Protein AF-A0A3D5B367-F1 (afdb_monomer_lite)

Structure (mmCIF, N/CA/C/O backbone):
data_AF-A0A3D5B367-F1
#
_entry.id   AF-A0A3D5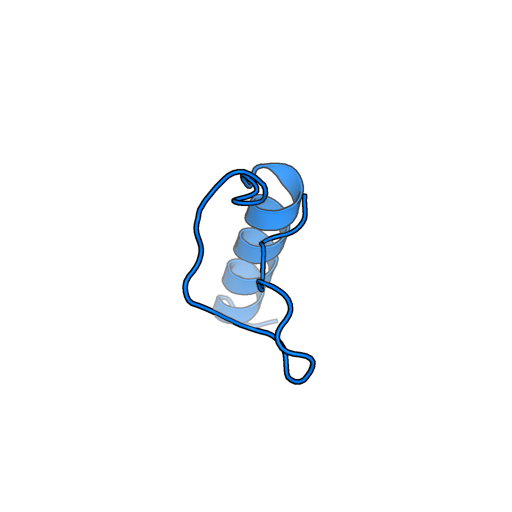B367-F1
#
loop_
_atom_site.group_PDB
_atom_site.id
_atom_site.type_symbol
_atom_site.label_atom_id
_atom_site.label_alt_id
_atom_site.label_comp_id
_atom_site.label_asym_id
_atom_site.label_entity_id
_atom_site.label_seq_id
_atom_site.pdbx_PDB_ins_code
_atom_site.Cartn_x
_atom_site.Cartn_y
_atom_site.Cartn_z
_atom_site.occupancy
_atom_site.B_iso_or_equiv
_atom_site.auth_seq_id
_atom_site.auth_comp_id
_atom_site.auth_asym_id
_atom_site.auth_atom_id
_atom_site.pdbx_PDB_model_num
ATOM 1 N N . MET A 1 1 ? -19.390 -2.143 14.857 1.00 74.00 1 MET A N 1
ATOM 2 C CA . MET A 1 1 ? -17.946 -1.984 14.596 1.00 74.00 1 MET A CA 1
ATOM 3 C C . MET A 1 1 ? -17.231 -2.038 15.918 1.00 74.00 1 MET A C 1
ATOM 5 O O . MET A 1 1 ? -17.632 -1.328 16.834 1.00 74.00 1 MET A O 1
ATOM 9 N N . SER A 1 2 ? -16.238 -2.907 16.018 1.00 96.69 2 SER A N 1
ATOM 10 C CA . SER A 1 2 ? -15.292 -2.907 17.124 1.00 96.69 2 SER A CA 1
ATOM 11 C C . SER A 1 2 ? -14.393 -1.668 17.058 1.00 96.69 2 SER A C 1
ATOM 13 O O . SER A 1 2 ? -14.296 -1.006 16.023 1.00 96.69 2 SER A O 1
ATOM 15 N N . LEU A 1 3 ? -13.704 -1.370 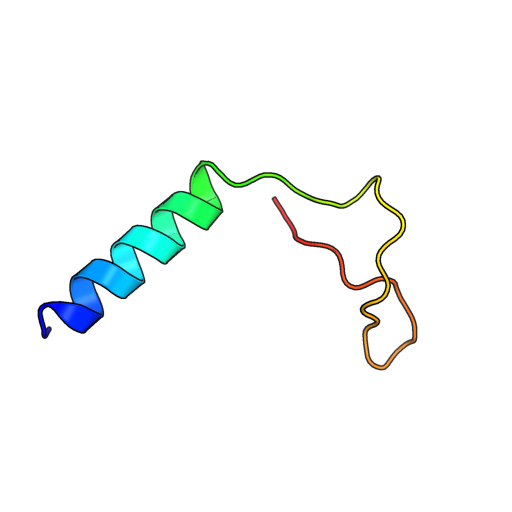18.160 1.00 98.00 3 LEU A N 1
ATOM 16 C CA . LEU A 1 3 ? -12.668 -0.336 18.185 1.00 98.00 3 LEU A CA 1
ATOM 17 C C . LEU A 1 3 ? -11.543 -0.637 17.177 1.00 98.00 3 LEU A C 1
ATOM 19 O O . LEU A 1 3 ? -11.027 0.273 16.537 1.00 98.00 3 LEU A O 1
ATOM 23 N N . ALA A 1 4 ? -11.199 -1.915 16.992 1.00 98.31 4 ALA A N 1
ATOM 24 C CA . ALA A 1 4 ? -10.188 -2.326 16.023 1.00 98.31 4 ALA A CA 1
ATOM 25 C C . ALA A 1 4 ? -10.611 -1.999 14.581 1.00 98.31 4 ALA A C 1
ATOM 27 O O . ALA A 1 4 ? -9.793 -1.503 13.809 1.00 98.31 4 ALA A O 1
ATOM 28 N N . ASP A 1 5 ? -11.890 -2.202 14.242 1.00 98.31 5 ASP A N 1
ATOM 29 C CA . ASP A 1 5 ? -12.417 -1.862 12.914 1.00 98.31 5 ASP A CA 1
ATOM 30 C C . ASP A 1 5 ? -12.309 -0.357 12.644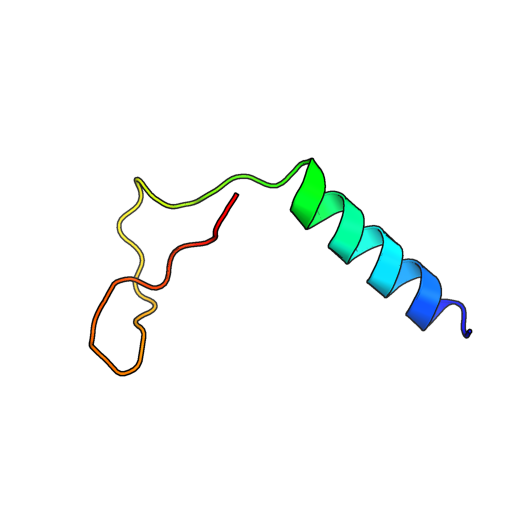 1.00 98.31 5 ASP A C 1
ATOM 32 O O . ASP A 1 5 ? -11.919 0.053 11.553 1.00 98.31 5 ASP A O 1
ATOM 36 N N . GLN A 1 6 ? -12.632 0.469 13.644 1.00 98.31 6 GLN A N 1
ATOM 37 C CA . GLN A 1 6 ? -12.556 1.927 13.528 1.00 98.31 6 GLN A CA 1
ATOM 38 C C . GLN A 1 6 ? -11.120 2.386 13.273 1.00 98.31 6 GLN A C 1
ATOM 40 O O . GLN A 1 6 ? -10.873 3.079 12.289 1.00 98.31 6 GLN A O 1
ATOM 45 N N . ILE A 1 7 ? -10.173 1.918 14.092 1.00 98.44 7 ILE A N 1
ATOM 46 C CA . ILE A 1 7 ? -8.750 2.254 13.957 1.00 98.44 7 ILE A CA 1
ATOM 47 C C . ILE A 1 7 ? -8.213 1.818 12.589 1.00 98.44 7 ILE A C 1
ATOM 49 O O . ILE A 1 7 ? -7.502 2.572 11.928 1.00 98.44 7 ILE A O 1
ATOM 53 N N . PHE A 1 8 ? -8.562 0.612 12.133 1.00 98.31 8 PHE A N 1
ATOM 54 C CA . PHE A 1 8 ? -8.126 0.125 10.827 1.00 98.31 8 PHE A CA 1
ATOM 55 C C . PHE A 1 8 ? -8.642 1.012 9.688 1.00 98.31 8 PHE A C 1
ATOM 57 O O . PHE A 1 8 ? -7.869 1.421 8.822 1.00 98.31 8 PHE A O 1
ATOM 64 N N . ILE A 1 9 ? -9.934 1.350 9.708 1.00 98.31 9 ILE A N 1
ATOM 65 C CA . ILE A 1 9 ? -10.555 2.194 8.681 1.00 98.31 9 ILE A CA 1
ATOM 66 C C . ILE A 1 9 ? -9.939 3.596 8.673 1.00 98.31 9 ILE A C 1
ATOM 68 O O . ILE A 1 9 ? -9.684 4.140 7.598 1.00 98.31 9 ILE A O 1
ATOM 72 N N . GLU A 1 10 ? -9.712 4.189 9.843 1.00 98.50 10 GLU A N 1
ATOM 73 C CA . GLU A 1 10 ? -9.101 5.515 9.965 1.00 98.50 10 GLU A CA 1
ATOM 74 C C . GLU A 1 10 ? -7.676 5.529 9.410 1.00 98.50 10 GLU A C 1
ATOM 76 O O . GLU A 1 10 ? -7.357 6.388 8.590 1.00 98.50 10 GLU A O 1
ATOM 81 N N . ASN A 1 11 ? -6.865 4.524 9.745 1.00 98.06 11 ASN A N 1
ATOM 82 C CA . ASN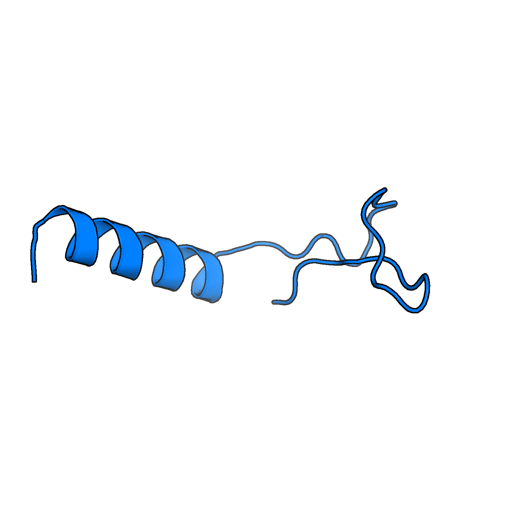 A 1 11 ? -5.508 4.393 9.215 1.00 98.06 11 ASN A CA 1
ATOM 83 C C . ASN A 1 11 ? -5.490 4.256 7.687 1.00 98.06 11 ASN A C 1
ATOM 85 O O . ASN A 1 11 ? -4.700 4.914 7.014 1.00 98.06 11 ASN A O 1
ATOM 89 N N . VAL A 1 12 ? -6.373 3.428 7.116 1.00 97.25 12 VAL A N 1
ATOM 90 C CA . VAL A 1 12 ? -6.457 3.264 5.654 1.00 97.25 12 VAL A CA 1
ATOM 91 C C . VAL A 1 12 ? -6.848 4.582 4.984 1.00 97.25 12 VAL A C 1
ATOM 93 O O . VAL A 1 12 ? -6.242 4.961 3.984 1.00 97.25 12 VAL A O 1
ATOM 96 N N . LYS A 1 13 ? -7.826 5.309 5.537 1.00 97.69 13 LYS A N 1
ATOM 97 C CA . LYS A 1 13 ? -8.231 6.620 5.004 1.00 97.69 13 LYS A CA 1
ATOM 98 C C . LYS A 1 13 ? -7.091 7.634 5.045 1.00 97.69 13 LYS A C 1
ATOM 100 O O . LYS A 1 13 ? -6.933 8.391 4.086 1.00 97.69 13 LYS A O 1
ATOM 105 N N . ASP A 1 14 ? -6.309 7.642 6.120 1.00 97.88 14 ASP A N 1
ATOM 106 C CA . ASP A 1 14 ? -5.164 8.539 6.250 1.00 97.88 14 ASP A CA 1
ATOM 107 C C . ASP A 1 14 ? -4.074 8.215 5.221 1.00 97.88 14 ASP A C 1
ATOM 109 O O . ASP A 1 14 ? -3.635 9.107 4.500 1.00 97.88 14 ASP A O 1
ATOM 113 N N . ILE A 1 15 ? -3.725 6.935 5.041 1.00 96.69 15 ILE A N 1
ATOM 114 C CA . ILE A 1 15 ? -2.750 6.501 4.025 1.00 96.69 15 ILE A CA 1
ATOM 115 C C . ILE A 1 15 ? -3.197 6.910 2.616 1.00 96.69 15 ILE A C 1
ATOM 117 O O . ILE A 1 15 ? -2.391 7.420 1.844 1.00 96.69 15 ILE A O 1
ATOM 121 N N . LEU A 1 16 ? -4.477 6.732 2.278 1.00 95.06 16 LEU A N 1
ATOM 122 C CA . LEU A 1 16 ? -4.995 7.099 0.955 1.00 95.06 16 LEU A CA 1
ATOM 123 C C . LEU A 1 16 ? -5.016 8.619 0.724 1.00 95.06 16 LEU A C 1
ATOM 125 O O . LEU A 1 16 ? -4.868 9.065 -0.408 1.00 95.06 16 LEU A O 1
ATOM 129 N N . THR A 1 17 ? -5.194 9.418 1.778 1.00 96.38 17 THR A N 1
ATOM 130 C CA . THR A 1 17 ? -5.280 10.885 1.665 1.00 96.38 17 THR A CA 1
ATOM 131 C C . THR A 1 17 ? -3.897 11.538 1.709 1.00 96.38 17 THR A C 1
ATOM 133 O O . THR A 1 17 ? -3.570 12.405 0.898 1.00 96.38 17 THR A O 1
ATOM 136 N N . ASN A 1 18 ? -3.072 11.112 2.663 1.00 96.38 18 ASN A N 1
ATOM 137 C CA . ASN A 1 18 ? -1.833 11.775 3.060 1.00 96.38 18 ASN A CA 1
ATOM 138 C C . ASN A 1 18 ? -0.575 10.954 2.742 1.00 96.38 18 ASN A C 1
ATOM 140 O O . ASN A 1 18 ? 0.535 11.457 2.913 1.00 96.38 18 ASN A O 1
ATOM 144 N N . GLY A 1 19 ? -0.724 9.723 2.246 1.00 93.81 19 GLY A N 1
ATOM 145 C CA . GLY A 1 19 ? 0.390 8.854 1.881 1.00 93.81 19 GLY A CA 1
ATOM 146 C C . GLY A 1 19 ? 1.287 9.425 0.782 1.00 93.81 19 GLY A C 1
ATOM 147 O O . GLY A 1 19 ? 0.974 10.418 0.114 1.00 93.81 19 GLY A O 1
ATOM 148 N N . VAL A 1 20 ? 2.436 8.781 0.594 1.00 94.81 20 VAL A N 1
ATOM 149 C CA . VAL A 1 20 ? 3.444 9.135 -0.411 1.00 94.81 20 VAL A CA 1
ATOM 150 C C . VAL A 1 20 ? 3.673 7.920 -1.298 1.00 94.81 20 VAL A C 1
ATOM 152 O O . VAL A 1 20 ? 3.776 6.805 -0.794 1.00 94.81 20 VAL A O 1
ATOM 155 N N . SER A 1 21 ? 3.736 8.149 -2.609 1.00 94.44 21 SER A N 1
ATOM 156 C CA . SER A 1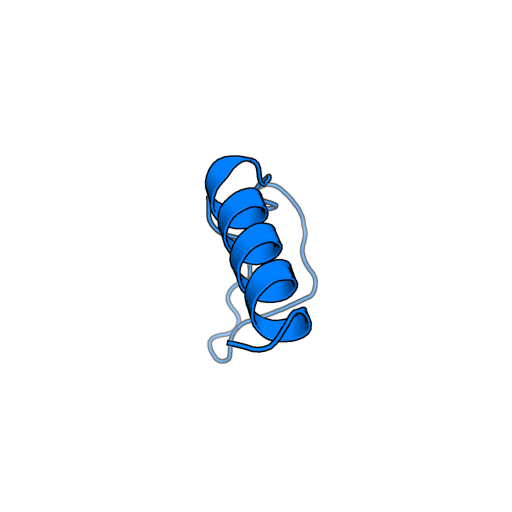 21 ? 4.044 7.105 -3.583 1.00 94.44 21 SER A CA 1
ATOM 157 C C . SER A 1 21 ? 5.552 6.873 -3.676 1.00 94.44 21 SER A C 1
ATOM 159 O O . SER A 1 21 ? 6.349 7.807 -3.588 1.00 94.44 21 SER A O 1
ATOM 161 N N . ASP A 1 22 ? 5.931 5.621 -3.900 1.00 94.69 22 ASP A N 1
ATOM 162 C CA . ASP A 1 22 ? 7.295 5.187 -4.203 1.00 94.69 22 ASP A CA 1
ATOM 163 C C . ASP A 1 22 ? 7.569 5.051 -5.718 1.00 94.69 22 ASP A C 1
ATOM 165 O O . ASP A 1 22 ? 8.553 4.412 -6.091 1.00 94.69 22 ASP A O 1
ATOM 169 N N . ALA A 1 23 ? 6.728 5.627 -6.592 1.00 93.25 23 ALA A N 1
ATOM 170 C CA . ALA A 1 23 ? 6.793 5.466 -8.054 1.00 93.25 23 ALA A CA 1
ATOM 171 C C . ALA A 1 23 ? 8.177 5.753 -8.674 1.00 93.25 23 ALA A C 1
ATOM 173 O O . ALA A 1 23 ? 8.556 5.120 -9.656 1.00 93.25 23 ALA A O 1
ATOM 174 N N . ASP A 1 24 ? 8.952 6.662 -8.079 1.00 92.38 24 ASP A N 1
ATOM 175 C CA . ASP A 1 24 ? 10.284 7.050 -8.566 1.00 92.38 24 ASP A CA 1
ATOM 176 C C . ASP A 1 24 ? 11.439 6.263 -7.912 1.00 92.38 24 ASP A C 1
ATOM 178 O O . ASP A 1 24 ? 12.616 6.581 -8.100 1.00 92.38 24 ASP A O 1
ATOM 182 N N . MET A 1 25 ? 11.137 5.237 -7.111 1.00 94.56 25 MET A N 1
ATOM 183 C CA . MET A 1 25 ? 12.131 4.457 -6.369 1.00 94.56 25 MET A CA 1
ATOM 184 C C . MET A 1 25 ? 12.418 3.104 -7.025 1.00 94.56 25 MET A C 1
ATOM 186 O O . MET A 1 25 ? 11.561 2.483 -7.641 1.00 94.56 25 MET A O 1
ATOM 190 N N . GLN A 1 26 ? 13.624 2.561 -6.844 1.00 95.06 26 GLN A N 1
ATOM 191 C CA . GLN A 1 26 ? 13.898 1.184 -7.268 1.00 95.06 26 GLN A CA 1
ATOM 192 C C . GLN A 1 26 ? 13.352 0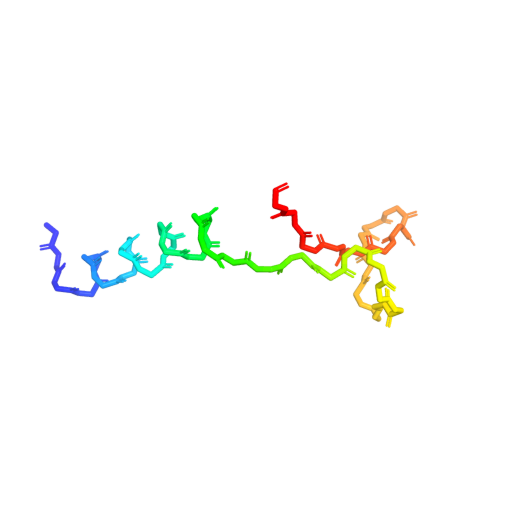.179 -6.246 1.00 95.06 26 GLN A C 1
ATOM 194 O O . GLN A 1 26 ? 14.021 -0.163 -5.269 1.00 95.06 26 GLN A O 1
ATOM 199 N N . VAL A 1 27 ? 12.129 -0.306 -6.479 1.00 95.94 27 VAL A N 1
ATOM 200 C CA . VAL A 1 27 ? 11.453 -1.260 -5.590 1.00 95.94 27 VAL A CA 1
ATOM 201 C C . VAL A 1 27 ? 11.763 -2.718 -5.964 1.00 95.94 27 VAL A C 1
ATOM 203 O O . VAL A 1 27 ? 11.858 -3.095 -7.135 1.00 95.94 27 VAL A O 1
ATOM 206 N N . ARG A 1 28 ? 11.948 -3.561 -4.938 1.00 97.44 28 ARG A N 1
ATOM 207 C CA . ARG A 1 28 ? 12.143 -5.015 -5.099 1.00 97.44 28 ARG A CA 1
ATOM 208 C C . ARG A 1 28 ? 10.846 -5.782 -5.390 1.00 97.44 28 ARG A C 1
ATOM 210 O O . ARG A 1 28 ? 10.927 -6.715 -6.184 1.00 97.44 28 ARG A O 1
ATOM 217 N N . PRO A 1 29 ? 9.695 -5.455 -4.765 1.00 96.94 29 PRO A N 1
ATOM 218 C CA . PRO A 1 29 ? 8.425 -6.111 -5.061 1.00 96.94 29 PRO A CA 1
ATOM 219 C C . PRO A 1 29 ? 8.042 -6.012 -6.540 1.00 96.94 29 PRO A C 1
ATOM 221 O O . PRO A 1 29 ? 8.272 -4.990 -7.190 1.00 96.94 29 PRO A O 1
ATOM 224 N N . ARG A 1 30 ? 7.458 -7.093 -7.057 1.00 96.75 30 ARG A N 1
ATOM 225 C CA . ARG A 1 30 ? 7.019 -7.235 -8.447 1.00 96.75 30 ARG A CA 1
ATOM 226 C C . ARG A 1 30 ? 5.623 -7.842 -8.490 1.00 96.75 30 ARG A C 1
ATOM 228 O O . ARG A 1 30 ? 5.305 -8.667 -7.636 1.00 96.75 30 ARG A O 1
ATOM 235 N N . TRP A 1 31 ? 4.828 -7.436 -9.473 1.00 96.31 31 TRP A N 1
ATOM 236 C CA . TRP A 1 31 ? 3.579 -8.107 -9.830 1.00 96.31 31 TRP A CA 1
ATOM 237 C C . TRP A 1 31 ? 3.862 -9.417 -10.575 1.00 96.31 31 TRP A C 1
ATOM 239 O O . TRP A 1 31 ? 4.992 -9.664 -11.001 1.00 96.31 31 TRP A O 1
ATOM 249 N N . ASP A 1 32 ? 2.833 -10.245 -10.759 1.00 97.94 32 ASP A N 1
ATOM 250 C CA . ASP A 1 32 ? 2.947 -11.535 -11.456 1.00 97.94 32 ASP A CA 1
ATOM 251 C C . ASP A 1 32 ? 3.427 -11.390 -12.915 1.00 97.94 32 ASP A C 1
ATOM 253 O O . ASP A 1 32 ? 4.006 -12.319 -13.477 1.00 97.94 32 ASP A O 1
ATOM 257 N N . ASP A 1 33 ? 3.239 -10.213 -13.520 1.00 96.94 33 ASP A N 1
ATOM 258 C CA . ASP A 1 33 ? 3.730 -9.858 -14.857 1.00 96.94 33 ASP A CA 1
ATOM 259 C C . ASP A 1 33 ? 5.182 -9.324 -14.875 1.00 96.94 33 ASP A C 1
ATOM 261 O O . ASP A 1 33 ? 5.735 -9.043 -15.940 1.00 96.94 33 ASP A O 1
ATOM 265 N N . GLY A 1 34 ? 5.823 -9.197 -13.709 1.00 95.94 34 GLY A N 1
ATOM 266 C CA . GLY A 1 34 ? 7.191 -8.703 -13.550 1.00 95.94 34 GLY A CA 1
ATOM 267 C C . GLY A 1 34 ? 7.333 -7.177 -13.478 1.00 95.94 34 GLY A C 1
ATOM 268 O O . GLY A 1 34 ? 8.455 -6.678 -13.298 1.00 95.94 34 GLY A O 1
ATOM 269 N N . ALA A 1 35 ? 6.243 -6.411 -13.571 1.00 95.38 35 ALA A N 1
ATOM 270 C CA . ALA A 1 35 ? 6.287 -4.967 -13.369 1.00 95.38 35 ALA A CA 1
ATOM 271 C C . ALA A 1 35 ? 6.640 -4.624 -11.902 1.00 95.38 35 ALA A C 1
ATOM 273 O O . ALA A 1 35 ? 6.243 -5.355 -10.989 1.00 95.38 35 ALA A O 1
ATOM 274 N N . PRO A 1 36 ? 7.401 -3.543 -11.630 1.00 96.38 36 PRO A N 1
ATOM 275 C CA . PRO A 1 36 ? 7.597 -3.034 -10.271 1.00 96.38 36 PRO A CA 1
ATOM 276 C C . PRO A 1 36 ? 6.262 -2.765 -9.563 1.00 96.38 36 PRO A C 1
ATOM 278 O O . PRO A 1 36 ? 5.399 -2.072 -10.103 1.00 96.38 36 PRO A O 1
ATOM 281 N N . ALA A 1 37 ? 6.092 -3.300 -8.353 1.00 96.38 37 ALA A N 1
ATOM 282 C CA . ALA A 1 37 ? 4.879 -3.085 -7.570 1.00 96.38 37 ALA A CA 1
ATOM 283 C C . ALA A 1 37 ? 5.002 -1.812 -6.726 1.00 96.38 37 ALA A C 1
ATOM 285 O O . ALA A 1 37 ? 5.420 -1.861 -5.569 1.00 96.38 37 ALA A O 1
ATOM 286 N N . HIS A 1 38 ? 4.665 -0.682 -7.346 1.00 95.94 38 HIS A N 1
ATOM 287 C CA . HIS A 1 38 ? 4.667 0.631 -6.710 1.00 95.94 38 HIS A CA 1
ATOM 288 C C . HIS A 1 38 ? 3.388 0.922 -5.930 1.00 95.94 38 HIS A C 1
ATOM 290 O O . HIS A 1 38 ? 2.295 0.476 -6.290 1.00 95.94 38 HIS A O 1
ATOM 296 N N . THR A 1 39 ? 3.524 1.735 -4.887 1.00 93.25 39 THR A N 1
ATOM 297 C CA . THR A 1 39 ? 2.389 2.347 -4.196 1.00 93.25 39 THR A CA 1
ATOM 298 C C . THR A 1 39 ? 1.770 3.443 -5.058 1.00 93.25 39 THR A C 1
ATOM 300 O O . THR A 1 39 ? 2.464 4.260 -5.665 1.00 93.25 39 THR A O 1
ATOM 303 N N . ILE A 1 40 ? 0.439 3.463 -5.117 1.00 82.69 40 ILE A N 1
ATOM 304 C CA . ILE A 1 40 ? -0.331 4.431 -5.904 1.00 82.69 40 ILE A CA 1
ATOM 305 C C . ILE A 1 40 ? -0.787 5.559 -4.977 1.00 82.69 40 ILE A C 1
ATOM 307 O O . ILE A 1 40 ? -1.267 5.291 -3.874 1.00 82.69 40 ILE A O 1
ATOM 311 N N . LYS A 1 41 ? -0.650 6.800 -5.446 1.00 76.44 41 LYS A N 1
ATOM 312 C CA . LYS A 1 41 ? -1.310 7.980 -4.886 1.00 76.44 41 LYS A CA 1
ATOM 313 C C . LYS A 1 41 ? -2.269 8.560 -5.918 1.00 76.44 41 LYS A C 1
ATOM 315 O O . LYS A 1 41 ? -1.921 8.492 -7.117 1.00 76.44 41 LYS A O 1
#

Radius of gyration: 13.97 Å; chains: 1; bounding box: 32×23×33 Å

Foldseek 3Di:
DDPVVVVVVVVVVCCVPPNDKCVVPDAPDADPVRHHDIDDD

pLDDT: mean 95.03, std 5.21, range [74.0, 98.5]

Secondary structure (DSSP, 8-state):
--HHHHHHHHHHHHHHHH----TTS----B-TTS-B-PPP-

Sequence (41 aa):
MSLADQIFIENVKDILTNGVSDADMQVRPRWDDGAPAHTIK